Protein AF-A0A944ZNI8-F1 (afdb_monomer)

Mean predicted aligned error: 11.54 Å

Foldseek 3Di:
DDDDDDDDPDDPPPPPDDPDDPPPQLVVLLVQLLVQLVVDDLVVQLVVPPVSLLVSLLVSLVVCVVVVNHDDDSNSSSVSNSVVNCVVRND

Solvent-accessible surface area (backbone atoms only — not comparable to full-atom values): 5406 Å² total; per-residue (Å²): 142,87,88,81,78,87,75,84,93,77,75,82,80,78,78,77,85,67,94,64,96,59,76,65,56,52,52,54,41,16,51,52,26,30,51,51,39,58,76,46,64,52,67,62,31,46,74,54,34,74,64,37,30,46,50,42,19,48,52,27,38,52,52,36,44,74,69,65,75,41,83,78,63,59,66,60,34,22,53,52,16,28,53,50,38,41,62,75,72,59,102

Nearest PDB structures (foldseek):
  3cdi-assembly1_A  TM=5.253E-01  e=5.595E+00  Escherichia coli
  2p9n-assembly1_G  TM=2.866E-01  e=7.800E+00  Bos taurus

Structure (mmCIF, N/CA/C/O backbone):
data_AF-A0A944ZNI8-F1
#
_entry.id   AF-A0A944ZNI8-F1
#
loop_
_atom_site.group_PDB
_atom_site.id
_atom_site.type_symbol
_atom_site.label_atom_id
_atom_site.label_alt_id
_atom_site.label_com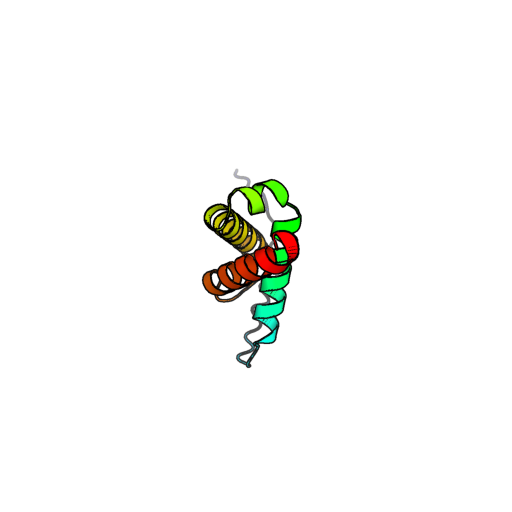p_id
_atom_site.label_asym_id
_atom_site.label_entity_id
_atom_site.label_seq_id
_atom_site.pdbx_PDB_ins_code
_atom_site.Cartn_x
_atom_site.Cartn_y
_atom_site.Cartn_z
_atom_site.occupancy
_atom_site.B_iso_or_equiv
_atom_site.auth_seq_id
_atom_site.auth_comp_id
_atom_site.auth_asym_id
_atom_site.auth_atom_id
_atom_site.pdbx_PDB_model_num
ATOM 1 N N . MET A 1 1 ? -27.843 15.587 38.304 1.00 43.69 1 MET A N 1
ATOM 2 C CA . MET A 1 1 ? -26.780 16.141 37.440 1.00 43.69 1 MET A CA 1
ATOM 3 C C . MET A 1 1 ? -25.800 15.025 37.102 1.00 43.69 1 MET A C 1
ATOM 5 O O . MET A 1 1 ? -25.074 14.621 37.991 1.00 43.69 1 MET A O 1
ATOM 9 N N . LEU A 1 2 ? -25.830 14.466 35.892 1.00 40.47 2 LEU A N 1
ATOM 10 C CA . LEU A 1 2 ? -24.726 14.507 34.925 1.00 40.47 2 LEU A CA 1
ATOM 11 C C . LEU A 1 2 ? -25.143 13.754 33.657 1.00 40.47 2 LEU A C 1
ATOM 13 O O . LEU A 1 2 ? -25.902 12.794 33.684 1.00 40.47 2 LEU A O 1
ATOM 17 N N . ASN A 1 3 ? -24.666 14.292 32.553 1.00 42.38 3 ASN A N 1
ATOM 18 C CA . ASN A 1 3 ? -25.042 14.039 31.181 1.00 42.38 3 ASN A CA 1
ATOM 19 C C . ASN A 1 3 ? -23.949 13.158 30.554 1.00 42.38 3 ASN A C 1
ATOM 21 O O . ASN A 1 3 ? -22.778 13.519 30.638 1.00 42.38 3 ASN A O 1
ATOM 25 N N . ALA A 1 4 ? -24.310 12.046 29.921 1.00 47.34 4 ALA A N 1
ATOM 26 C CA . ALA A 1 4 ? -23.443 11.304 29.001 1.00 47.34 4 ALA A CA 1
ATOM 27 C C . ALA A 1 4 ? -24.370 10.630 27.974 1.00 47.34 4 ALA A C 1
ATOM 29 O O . ALA A 1 4 ? -24.963 9.596 28.243 1.00 47.34 4 ALA A O 1
ATOM 30 N N . LYS A 1 5 ? -24.813 11.327 26.923 1.00 40.62 5 LYS A N 1
ATOM 31 C CA . LYS A 1 5 ? -24.068 11.701 25.710 1.00 40.62 5 LYS A CA 1
ATOM 32 C C . LYS A 1 5 ? -23.492 10.471 25.002 1.00 40.62 5 LYS A C 1
ATOM 34 O O . LYS A 1 5 ? -22.407 10.057 25.367 1.00 40.62 5 LYS A O 1
ATOM 39 N N . LYS A 1 6 ? -24.176 10.063 23.916 1.00 39.47 6 LYS A N 1
ATOM 40 C CA . LYS A 1 6 ? -23.659 9.324 22.739 1.00 39.47 6 LYS A CA 1
ATOM 41 C C . LYS A 1 6 ? -23.051 7.942 23.066 1.00 39.47 6 LYS A C 1
ATOM 43 O O . LYS A 1 6 ? -22.260 7.784 23.967 1.00 39.47 6 LYS A O 1
ATOM 48 N N . MET A 1 7 ? -23.325 6.878 22.337 1.00 40.47 7 MET A N 1
ATOM 49 C CA . MET A 1 7 ? -23.348 6.794 20.890 1.00 40.47 7 MET A CA 1
ATOM 50 C C . MET A 1 7 ? -23.881 5.408 20.532 1.00 40.47 7 MET A C 1
ATOM 52 O O . MET A 1 7 ? -23.705 4.449 21.278 1.00 40.47 7 MET A O 1
ATOM 56 N N . MET A 1 8 ? -24.549 5.346 19.392 1.00 42.00 8 MET A N 1
ATOM 57 C CA . MET A 1 8 ? -25.146 4.169 18.785 1.00 42.00 8 MET A CA 1
ATOM 58 C C . MET A 1 8 ? -24.194 2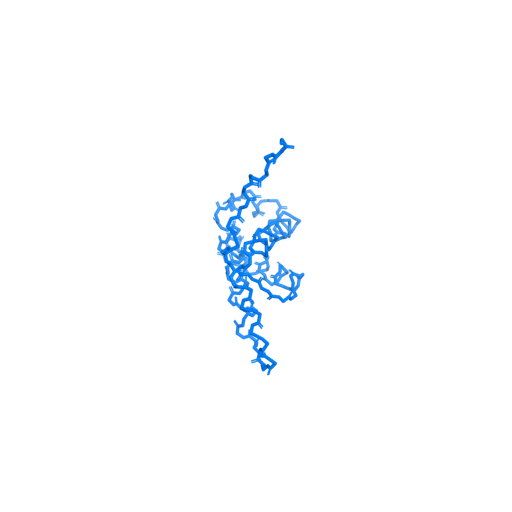.965 18.796 1.00 42.00 8 MET A C 1
ATOM 60 O O . MET A 1 8 ? -23.134 2.992 18.178 1.00 42.00 8 MET A O 1
ATOM 64 N N . ILE A 1 9 ? -24.617 1.892 19.461 1.00 50.16 9 ILE A N 1
ATOM 65 C CA . ILE A 1 9 ? -24.132 0.539 19.202 1.00 50.16 9 ILE A CA 1
ATOM 66 C C . ILE A 1 9 ? -24.812 0.126 17.893 1.00 50.16 9 ILE A C 1
ATOM 68 O O . ILE A 1 9 ? -25.929 -0.384 17.876 1.00 50.16 9 ILE A O 1
ATOM 72 N N . THR A 1 10 ? -24.202 0.466 16.764 1.00 47.75 10 THR A N 1
ATOM 73 C CA . THR A 1 10 ? -24.623 -0.026 15.451 1.00 47.75 10 THR A CA 1
ATOM 74 C C . THR A 1 10 ? -23.376 -0.442 14.705 1.00 47.75 10 THR A C 1
ATOM 76 O O . THR A 1 10 ? -22.537 0.377 14.353 1.00 47.75 10 THR A O 1
ATOM 79 N N . GLY A 1 11 ? -23.255 -1.750 14.545 1.00 44.16 11 GLY A N 1
ATOM 80 C CA . GLY A 1 11 ? -22.085 -2.414 14.005 1.00 44.16 11 GLY A CA 1
ATOM 81 C C . GLY A 1 11 ? -21.984 -3.770 14.667 1.00 44.16 11 GLY A C 1
ATOM 82 O O . GLY A 1 11 ? -21.091 -4.003 15.474 1.00 44.16 11 GLY A O 1
ATOM 83 N N . ALA A 1 12 ? -22.986 -4.615 14.411 1.00 46.78 12 ALA A N 1
ATOM 84 C CA . ALA A 1 12 ? -22.952 -6.009 14.796 1.00 46.78 12 ALA A CA 1
ATOM 85 C C . ALA A 1 12 ? -21.633 -6.593 14.288 1.00 46.78 12 ALA A C 1
ATOM 87 O O . ALA A 1 12 ? -21.385 -6.674 13.086 1.00 46.78 12 ALA A O 1
ATOM 88 N N . LEU A 1 13 ? -20.791 -6.930 15.256 1.00 48.25 13 LEU A N 1
ATOM 89 C CA . LEU A 1 13 ? -19.547 -7.652 15.127 1.00 48.25 13 LEU A CA 1
ATOM 90 C C . LEU A 1 13 ? -19.893 -9.058 14.613 1.00 48.25 13 LEU A C 1
ATOM 92 O O . LEU A 1 13 ? -19.984 -10.016 15.375 1.00 48.25 13 LEU A O 1
ATOM 96 N N . GLY A 1 14 ? -20.179 -9.167 13.317 1.00 42.88 14 GLY A N 1
ATOM 97 C CA . GLY A 1 14 ? -20.375 -10.427 12.612 1.00 42.88 14 GLY A CA 1
ATOM 98 C C . GLY A 1 14 ? -19.031 -11.104 12.394 1.00 42.88 14 GLY A C 1
ATOM 99 O O . GLY A 1 14 ? -18.591 -11.255 11.262 1.00 42.88 14 GLY A O 1
ATOM 100 N N . CYS A 1 15 ? -18.359 -11.471 13.485 1.00 47.19 15 CYS A N 1
ATOM 101 C CA . CYS A 1 15 ? -17.197 -12.345 13.461 1.00 47.19 15 CYS A CA 1
ATOM 102 C C . CYS A 1 15 ? -17.700 -13.760 13.141 1.00 47.19 15 CYS A C 1
ATOM 104 O O . CYS A 1 15 ? -17.890 -14.591 14.030 1.00 47.19 15 CYS A O 1
ATOM 106 N N . LEU A 1 16 ? -18.025 -14.004 11.868 1.00 43.41 16 LEU A N 1
ATOM 107 C CA . LEU A 1 16 ? -18.372 -15.333 11.394 1.00 43.41 16 LEU A CA 1
ATOM 108 C C . LEU A 1 16 ? -17.067 -16.098 11.174 1.00 43.41 16 LEU A C 1
ATOM 110 O O . LEU A 1 16 ? -16.398 -15.988 10.150 1.00 43.41 16 LEU A O 1
ATOM 114 N N . LEU A 1 17 ? -16.699 -16.843 12.210 1.00 55.28 17 LEU A N 1
ATOM 115 C CA . LEU A 1 17 ? -15.716 -17.911 12.180 1.00 55.28 17 LEU A CA 1
ATOM 116 C C . LEU A 1 17 ? -16.119 -18.945 11.119 1.00 55.28 17 LEU A C 1
ATOM 118 O O . LEU A 1 17 ? -16.898 -19.854 11.397 1.00 55.28 17 LEU A O 1
ATOM 122 N N . THR A 1 18 ? -15.553 -18.849 9.922 1.00 46.16 18 THR A N 1
ATOM 123 C CA . THR A 1 18 ? -15.437 -19.995 9.016 1.00 46.16 18 THR A CA 1
ATOM 124 C C . THR A 1 18 ? -13.968 -20.353 8.879 1.00 46.16 18 THR A C 1
ATOM 126 O O . THR A 1 18 ? -13.241 -19.823 8.044 1.00 46.16 18 THR A O 1
ATOM 129 N N . LEU A 1 19 ? -13.543 -21.274 9.746 1.00 54.69 19 LEU A N 1
ATOM 130 C CA . LEU A 1 19 ? -12.401 -22.150 9.515 1.00 54.69 19 LEU A CA 1
ATOM 131 C C . LEU A 1 19 ? -12.682 -22.932 8.218 1.00 54.69 19 LEU A C 1
ATOM 133 O O . LEU A 1 19 ? -13.456 -23.885 8.212 1.00 54.69 19 LEU A O 1
ATOM 137 N N . GLY A 1 20 ? -12.099 -22.494 7.110 1.00 35.31 20 GLY A N 1
ATOM 138 C CA . GLY A 1 20 ? -12.218 -23.148 5.812 1.00 35.31 20 GLY A CA 1
ATOM 139 C C . GLY A 1 20 ? -11.315 -22.446 4.809 1.00 35.31 20 GLY A C 1
ATOM 140 O O . GLY A 1 20 ? -11.387 -21.234 4.666 1.00 35.31 20 GLY A O 1
ATOM 141 N N . ALA A 1 21 ? -10.416 -23.208 4.192 1.00 49.25 21 ALA A N 1
ATOM 142 C CA . ALA A 1 21 ? -9.401 -22.781 3.233 1.00 49.25 21 ALA A CA 1
ATOM 143 C C . ALA A 1 21 ? -9.825 -21.626 2.306 1.00 49.25 21 ALA A C 1
ATOM 145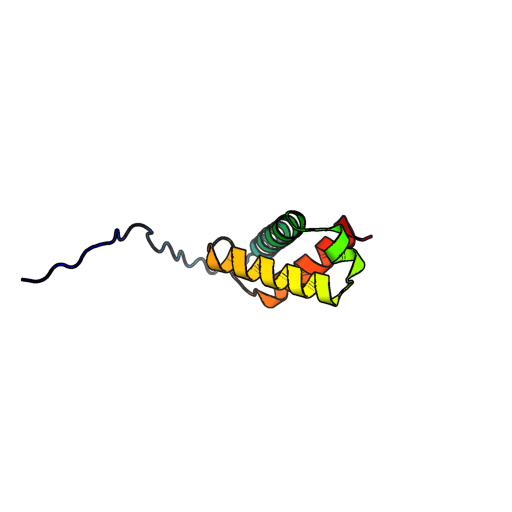 O O . ALA A 1 21 ? -10.791 -21.759 1.561 1.00 49.25 21 ALA A O 1
ATOM 146 N N . VAL A 1 22 ? -9.060 -20.531 2.289 1.00 45.44 22 VAL A N 1
ATOM 147 C CA . VAL A 1 22 ? -9.320 -19.389 1.399 1.00 45.44 22 VAL A CA 1
ATOM 148 C C . VAL A 1 22 ? -8.013 -18.763 0.912 1.00 45.44 22 VAL A C 1
ATOM 150 O O . VAL A 1 22 ? -7.582 -17.740 1.434 1.00 45.44 22 VAL A O 1
ATOM 153 N N . PRO A 1 23 ? -7.377 -19.342 -0.122 1.00 48.31 23 PRO A N 1
ATOM 154 C CA . PRO A 1 23 ? -6.432 -18.583 -0.937 1.00 48.31 23 PRO A CA 1
ATOM 155 C C . PRO A 1 23 ? -7.114 -17.395 -1.652 1.00 48.31 23 PRO A C 1
ATOM 157 O O . PRO A 1 23 ? -6.459 -16.398 -1.907 1.00 48.31 23 PRO A O 1
ATOM 160 N N . ALA A 1 24 ? -8.437 -17.425 -1.866 1.00 48.88 24 ALA A N 1
ATOM 161 C CA . ALA A 1 24 ? -9.169 -16.363 -2.570 1.00 48.88 24 ALA A CA 1
ATOM 162 C C . ALA A 1 24 ? -9.267 -15.021 -1.811 1.00 48.88 24 ALA A C 1
ATOM 164 O O . ALA A 1 24 ? -9.312 -13.970 -2.435 1.00 48.88 24 ALA A O 1
ATOM 165 N N . LEU A 1 25 ? -9.283 -15.033 -0.472 1.00 52.22 25 LEU A N 1
ATOM 166 C CA . LEU A 1 25 ? -9.385 -13.801 0.331 1.00 52.22 25 LEU A CA 1
ATOM 167 C C . LEU A 1 25 ? -8.077 -12.997 0.354 1.00 52.22 25 LEU A C 1
ATOM 169 O O . LEU A 1 25 ? -8.105 -11.785 0.559 1.00 52.22 25 LEU A O 1
ATOM 173 N N . ALA A 1 26 ? -6.936 -13.666 0.170 1.00 57.78 26 ALA A N 1
ATOM 174 C CA . ALA A 1 26 ? -5.640 -13.000 0.114 1.00 57.78 26 ALA A CA 1
ATOM 175 C C . ALA A 1 26 ? -5.456 -12.260 -1.216 1.00 57.78 26 ALA A C 1
ATOM 177 O O . ALA A 1 26 ? -4.934 -11.146 -1.202 1.00 57.78 26 ALA A O 1
ATOM 178 N N . ASP A 1 27 ? -5.917 -12.842 -2.327 1.00 68.94 27 ASP A N 1
ATOM 179 C CA . ASP A 1 27 ? -5.937 -12.185 -3.638 1.00 68.94 27 ASP A CA 1
ATOM 180 C C . ASP A 1 27 ? -6.846 -10.946 -3.624 1.00 68.94 27 ASP A C 1
ATOM 182 O O . ASP A 1 27 ? -6.379 -9.857 -3.943 1.00 68.94 27 ASP A O 1
ATOM 186 N N . ASP A 1 28 ? -8.076 -11.057 -3.110 1.00 80.44 28 ASP A N 1
ATOM 187 C CA . ASP A 1 28 ? -9.019 -9.925 -3.021 1.00 80.44 28 ASP A CA 1
ATOM 188 C C . ASP A 1 28 ? -8.461 -8.766 -2.164 1.00 80.44 28 ASP A C 1
ATOM 190 O O . ASP A 1 28 ? -8.458 -7.600 -2.565 1.00 80.44 28 ASP A O 1
ATOM 194 N N . ALA A 1 29 ? -7.887 -9.084 -0.996 1.00 85.88 29 ALA A N 1
ATOM 195 C CA . ALA A 1 29 ? -7.247 -8.088 -0.139 1.00 85.88 29 ALA A CA 1
ATOM 196 C C . ALA A 1 29 ? -6.011 -7.449 -0.793 1.00 85.88 29 ALA A C 1
ATOM 198 O O . ALA A 1 29 ? -5.731 -6.270 -0.573 1.00 85.88 29 ALA A O 1
ATOM 199 N N . THR A 1 30 ? -5.264 -8.223 -1.582 1.00 88.06 30 THR A N 1
ATOM 200 C CA . THR A 1 30 ? -4.089 -7.748 -2.318 1.00 88.06 30 THR A CA 1
ATOM 201 C C . THR A 1 30 ? -4.505 -6.778 -3.418 1.00 88.06 30 THR A C 1
ATOM 203 O O . THR A 1 30 ? -3.948 -5.682 -3.485 1.00 88.06 30 THR A O 1
ATOM 206 N N . ASP A 1 31 ? -5.517 -7.122 -4.216 1.00 89.25 31 ASP A N 1
ATOM 207 C CA . ASP A 1 31 ? -6.062 -6.252 -5.260 1.00 89.25 31 ASP A CA 1
ATOM 208 C C . ASP A 1 31 ? -6.608 -4.947 -4.683 1.00 89.25 31 ASP A C 1
ATOM 210 O O . ASP A 1 31 ? -6.285 -3.867 -5.177 1.00 89.25 31 ASP A O 1
ATOM 214 N N . MET A 1 32 ? -7.342 -5.005 -3.569 1.00 89.50 32 MET A N 1
ATOM 215 C CA . MET A 1 32 ? -7.811 -3.795 -2.893 1.00 89.50 32 MET A CA 1
ATOM 216 C C . MET A 1 32 ? -6.663 -2.892 -2.428 1.00 89.50 32 MET A C 1
ATOM 218 O O . MET A 1 32 ? -6.768 -1.668 -2.498 1.00 89.50 32 MET A O 1
ATOM 222 N N . VAL A 1 33 ? -5.560 -3.464 -1.937 1.00 92.38 33 VAL A N 1
ATOM 223 C CA . VAL A 1 33 ? -4.378 -2.685 -1.539 1.00 92.38 33 VAL A CA 1
ATOM 224 C C . VAL A 1 33 ? -3.713 -2.054 -2.762 1.00 92.38 33 VAL A C 1
ATOM 226 O O . VAL A 1 33 ? -3.324 -0.890 -2.693 1.00 92.38 33 VAL A O 1
ATOM 229 N N . VAL A 1 34 ? -3.609 -2.776 -3.882 1.00 91.94 34 VAL A N 1
ATOM 230 C CA . VAL A 1 34 ? -3.080 -2.247 -5.154 1.00 91.94 34 VAL A CA 1
ATOM 231 C C . VAL A 1 34 ? -3.949 -1.106 -5.681 1.00 91.94 34 VAL A C 1
ATOM 233 O O . VAL A 1 34 ? -3.418 -0.072 -6.100 1.00 91.94 34 VAL A O 1
ATOM 236 N N . ASP A 1 35 ? -5.270 -1.261 -5.633 1.00 92.62 35 ASP A N 1
ATOM 237 C CA . ASP A 1 35 ? -6.223 -0.221 -6.018 1.00 92.62 35 ASP A CA 1
ATOM 238 C C . ASP A 1 35 ? -6.068 1.004 -5.111 1.00 92.62 35 ASP A C 1
ATOM 240 O O . ASP A 1 35 ? -5.849 2.119 -5.587 1.00 92.62 35 ASP A O 1
ATOM 244 N N . LYS A 1 36 ? -5.980 0.782 -3.793 1.00 91.69 36 LYS A N 1
ATOM 245 C CA . LYS A 1 36 ? -5.775 1.856 -2.818 1.00 91.69 36 LYS A CA 1
ATOM 246 C C . LYS A 1 36 ? -4.447 2.590 -2.998 1.00 91.69 36 LYS A C 1
ATOM 248 O O . LYS A 1 36 ? -4.381 3.802 -2.806 1.00 91.69 36 LYS A O 1
ATOM 253 N N . MET A 1 37 ? -3.382 1.883 -3.376 1.00 90.81 37 MET A N 1
ATOM 254 C CA . MET A 1 37 ? -2.107 2.500 -3.759 1.00 90.81 37 MET A CA 1
ATOM 255 C C . MET A 1 37 ? -2.229 3.305 -5.058 1.00 90.81 37 MET A C 1
ATOM 257 O O . MET A 1 37 ? -1.552 4.321 -5.209 1.00 90.81 37 MET A O 1
ATOM 261 N N . SER A 1 38 ? -3.089 2.869 -5.981 1.00 91.00 38 SER A N 1
ATOM 262 C CA . SER A 1 38 ? -3.338 3.527 -7.268 1.00 91.00 38 SER A CA 1
ATOM 263 C C . SER A 1 38 ? -4.164 4.809 -7.148 1.00 91.00 38 SER A C 1
ATOM 265 O O . SER A 1 38 ? -4.084 5.650 -8.038 1.00 91.00 38 SER A O 1
ATOM 267 N N . GLU A 1 39 ? -4.907 4.992 -6.052 1.00 89.44 39 GLU A N 1
ATOM 268 C CA . GLU A 1 39 ? -5.524 6.281 -5.701 1.00 89.44 39 GLU A CA 1
ATOM 269 C C . GLU A 1 39 ? -4.479 7.360 -5.347 1.00 89.44 39 GLU A C 1
ATOM 271 O O . GLU A 1 39 ? -4.777 8.555 -5.381 1.00 89.44 39 GLU A O 1
ATOM 276 N N . GLY A 1 40 ? -3.265 6.947 -4.965 1.00 86.50 40 GLY A N 1
ATOM 277 C CA . GLY A 1 40 ? -2.153 7.837 -4.643 1.00 86.50 40 GLY A CA 1
ATOM 278 C C . GLY A 1 40 ? -1.377 8.320 -5.872 1.00 86.50 40 GLY A C 1
ATOM 279 O O . GLY A 1 40 ? -1.724 8.057 -7.021 1.00 86.50 40 GLY A O 1
ATOM 280 N N . ASP A 1 41 ? -0.267 9.021 -5.629 1.00 90.94 41 ASP A N 1
A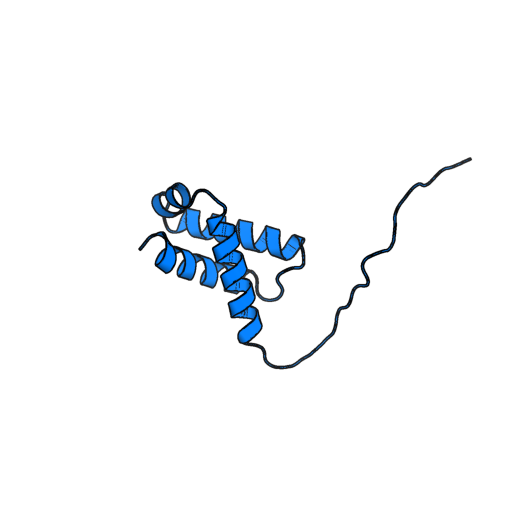TOM 281 C CA . ASP A 1 41 ? 0.620 9.477 -6.702 1.00 90.94 41 ASP A CA 1
ATOM 282 C C . ASP A 1 41 ? 1.491 8.318 -7.215 1.00 90.94 41 ASP A C 1
ATOM 284 O O . ASP A 1 41 ? 2.602 8.074 -6.738 1.00 90.94 41 ASP A O 1
ATOM 288 N N . VAL A 1 42 ? 0.953 7.570 -8.182 1.00 90.31 42 VAL A N 1
ATOM 289 C CA . VAL A 1 42 ? 1.601 6.395 -8.785 1.00 90.31 42 VAL A CA 1
ATOM 290 C C . VAL A 1 42 ? 2.993 6.730 -9.322 1.00 90.31 42 VAL A C 1
ATOM 292 O O . VAL A 1 42 ? 3.932 5.968 -9.099 1.00 90.31 42 VAL A O 1
ATOM 295 N N . SER A 1 43 ? 3.157 7.888 -9.968 1.00 91.62 43 SER A N 1
ATOM 296 C CA . SER A 1 43 ? 4.453 8.333 -10.489 1.00 91.62 43 SER A CA 1
ATOM 297 C C . SER A 1 43 ? 5.467 8.532 -9.368 1.00 91.62 43 SER A C 1
ATOM 299 O O . SER A 1 43 ? 6.582 8.016 -9.462 1.00 91.62 43 SER A O 1
ATOM 301 N N . ALA A 1 44 ? 5.092 9.221 -8.287 1.00 91.69 44 ALA A N 1
ATOM 302 C CA . ALA A 1 44 ? 5.972 9.407 -7.135 1.00 91.69 44 ALA A CA 1
ATOM 303 C C . ALA A 1 44 ? 6.310 8.074 -6.444 1.00 91.69 44 ALA A C 1
ATOM 305 O O . ALA A 1 44 ? 7.453 7.855 -6.031 1.00 91.69 44 ALA A O 1
ATOM 306 N N . ILE A 1 45 ? 5.339 7.159 -6.356 1.00 90.06 45 ILE A N 1
ATOM 307 C CA . ILE A 1 45 ? 5.532 5.823 -5.782 1.00 90.06 45 ILE A CA 1
ATOM 308 C C . ILE A 1 45 ? 6.540 5.019 -6.613 1.00 90.06 45 ILE A C 1
ATOM 310 O O . ILE A 1 45 ? 7.486 4.465 -6.051 1.00 90.06 45 ILE A O 1
ATOM 314 N N . CYS A 1 46 ? 6.383 4.994 -7.938 1.00 90.75 46 CYS A N 1
ATOM 315 C CA . CYS A 1 46 ? 7.281 4.274 -8.838 1.00 90.75 46 CYS A CA 1
ATOM 316 C C . CYS A 1 46 ? 8.688 4.888 -8.875 1.00 90.75 46 CYS A C 1
ATOM 318 O O . CYS A 1 46 ? 9.675 4.157 -8.792 1.00 90.75 46 CYS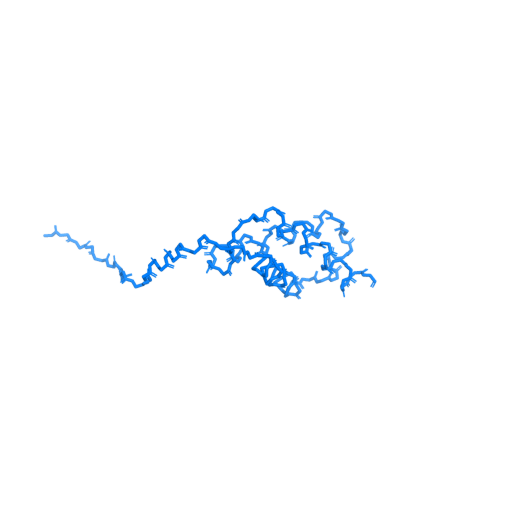 A O 1
ATOM 320 N N . GLN A 1 47 ? 8.802 6.220 -8.937 1.00 92.25 47 GLN A N 1
ATOM 321 C CA . GLN A 1 47 ? 10.095 6.920 -8.952 1.00 92.25 47 GLN A CA 1
ATOM 322 C C . GLN A 1 47 ? 10.868 6.761 -7.638 1.00 92.25 47 GLN A C 1
ATOM 324 O O . GLN A 1 47 ? 12.094 6.670 -7.646 1.00 92.25 47 GLN A O 1
ATOM 329 N N . GLY A 1 48 ? 10.164 6.680 -6.507 1.00 87.25 48 GLY A N 1
ATOM 330 C CA . GLY A 1 48 ? 10.767 6.394 -5.205 1.00 87.25 48 GLY A CA 1
ATOM 331 C C . GLY A 1 48 ? 11.238 4.940 -5.032 1.00 87.25 48 GLY A C 1
ATOM 332 O O . GLY A 1 48 ? 11.919 4.612 -4.056 1.00 87.25 48 GLY A O 1
ATOM 333 N N . GLY A 1 49 ? 10.902 4.061 -5.980 1.00 88.56 49 GLY A N 1
ATOM 334 C CA . GLY A 1 49 ? 11.347 2.676 -6.021 1.00 88.56 49 GLY A CA 1
ATOM 335 C C . GLY A 1 49 ? 10.788 1.812 -4.889 1.00 88.56 49 GLY A C 1
ATOM 336 O O . GLY A 1 49 ? 9.760 2.096 -4.272 1.00 88.56 49 GLY A O 1
ATOM 337 N N . ARG A 1 50 ? 11.488 0.707 -4.599 1.00 87.00 50 ARG A N 1
ATOM 338 C CA . ARG A 1 50 ? 11.000 -0.365 -3.707 1.00 87.00 50 ARG A CA 1
ATOM 339 C C . ARG A 1 50 ? 10.606 0.108 -2.306 1.00 87.00 50 ARG A C 1
ATOM 341 O O . ARG A 1 50 ? 9.654 -0.423 -1.736 1.00 87.00 50 ARG A O 1
ATOM 348 N N . SER A 1 51 ? 11.336 1.078 -1.754 1.00 90.50 51 SER A N 1
ATOM 349 C CA . SER A 1 51 ? 11.073 1.615 -0.413 1.00 90.50 51 SER A CA 1
ATOM 350 C C . SER A 1 51 ? 9.733 2.354 -0.365 1.00 90.50 51 SER A C 1
ATOM 352 O O . SER A 1 51 ? 8.903 2.077 0.502 1.00 90.50 51 SER A O 1
ATOM 354 N N . THR A 1 52 ? 9.474 3.217 -1.350 1.00 93.81 52 THR A N 1
ATOM 355 C CA . THR A 1 52 ? 8.227 3.986 -1.442 1.00 93.81 52 THR A CA 1
ATOM 356 C C . THR A 1 52 ? 7.036 3.093 -1.764 1.00 93.81 52 THR A C 1
ATOM 358 O O . THR A 1 52 ? 5.986 3.243 -1.149 1.00 93.81 52 THR A O 1
ATOM 361 N N . ILE A 1 53 ? 7.216 2.095 -2.633 1.00 92.00 53 ILE A N 1
ATOM 362 C CA . ILE A 1 53 ? 6.195 1.077 -2.923 1.00 92.00 53 ILE A CA 1
ATOM 363 C C . ILE A 1 53 ? 5.820 0.304 -1.654 1.00 92.00 53 ILE A C 1
ATOM 365 O O . ILE A 1 53 ? 4.640 0.141 -1.358 1.00 92.00 53 ILE A O 1
ATOM 369 N N . SER A 1 54 ? 6.806 -0.124 -0.859 1.00 91.75 54 SER A N 1
ATOM 370 C CA . SER A 1 54 ? 6.538 -0.829 0.404 1.00 91.75 54 SER A CA 1
ATOM 371 C C . SER A 1 54 ? 5.866 0.065 1.445 1.00 9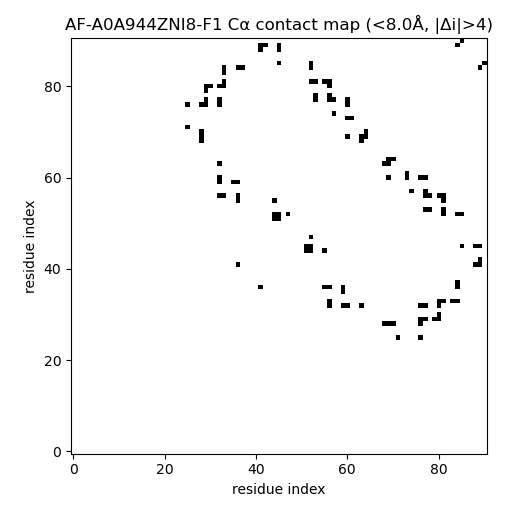1.75 54 SER A C 1
ATOM 373 O O . SER A 1 54 ? 5.000 -0.404 2.182 1.00 91.75 54 SER A O 1
ATOM 375 N N . ALA A 1 55 ? 6.239 1.346 1.516 1.00 93.25 55 ALA A N 1
ATOM 376 C CA . ALA A 1 55 ? 5.598 2.310 2.405 1.00 93.25 55 ALA A CA 1
ATOM 377 C C . ALA A 1 55 ? 4.136 2.565 2.002 1.00 93.25 55 ALA A C 1
ATOM 379 O O . ALA A 1 55 ? 3.252 2.527 2.858 1.00 93.25 55 ALA A O 1
ATOM 380 N N . ALA A 1 56 ? 3.878 2.750 0.705 1.00 93.25 56 ALA A N 1
ATOM 381 C CA . ALA A 1 56 ? 2.538 2.924 0.156 1.00 93.25 56 ALA A CA 1
ATOM 382 C C . ALA A 1 56 ? 1.668 1.679 0.385 1.00 93.25 56 ALA A C 1
ATOM 384 O O . ALA A 1 56 ? 0.546 1.808 0.871 1.00 93.25 56 ALA A O 1
ATOM 385 N N . ALA A 1 57 ? 2.206 0.476 0.159 1.00 92.69 57 ALA A N 1
ATOM 386 C CA . ALA A 1 57 ? 1.501 -0.773 0.442 1.00 92.69 57 ALA A CA 1
ATOM 387 C C . ALA A 1 57 ? 1.162 -0.917 1.933 1.00 92.69 57 ALA A C 1
ATOM 389 O O . ALA A 1 57 ? 0.027 -1.230 2.281 1.00 92.69 57 ALA A O 1
ATOM 390 N N . LYS A 1 58 ? 2.103 -0.613 2.839 1.00 92.81 58 LYS A N 1
ATOM 391 C CA . LYS A 1 58 ? 1.837 -0.611 4.290 1.00 92.81 58 LYS A CA 1
ATOM 392 C C . LYS A 1 58 ? 0.746 0.381 4.685 1.00 92.81 58 LYS A C 1
ATOM 394 O O . LYS A 1 58 ? -0.101 0.051 5.516 1.00 92.81 58 LYS A O 1
ATOM 399 N N . ALA A 1 59 ? 0.772 1.586 4.121 1.00 93.50 59 ALA A N 1
ATOM 400 C CA . ALA A 1 59 ? -0.227 2.612 4.397 1.00 93.50 59 ALA A CA 1
ATOM 401 C C . ALA A 1 59 ? -1.619 2.180 3.909 1.00 93.50 59 ALA A C 1
ATOM 403 O O . ALA A 1 59 ? -2.584 2.268 4.666 1.00 93.50 59 ALA A O 1
ATOM 404 N N . ALA A 1 60 ? -1.705 1.637 2.693 1.00 93.75 60 ALA A N 1
ATOM 405 C CA . ALA A 1 60 ? -2.937 1.114 2.111 1.00 93.75 60 ALA A CA 1
ATOM 406 C C . ALA A 1 60 ? -3.506 -0.059 2.924 1.00 93.75 60 ALA A C 1
ATOM 408 O O . ALA A 1 60 ? -4.671 -0.023 3.315 1.00 93.75 60 ALA A O 1
ATOM 409 N N . VAL A 1 61 ? -2.672 -1.041 3.278 1.00 94.00 61 VAL A N 1
ATOM 410 C CA . VAL A 1 61 ? -3.053 -2.150 4.169 1.00 94.00 61 VAL A CA 1
ATOM 411 C C . VAL A 1 61 ? -3.581 -1.623 5.502 1.00 94.00 61 VAL A C 1
ATOM 413 O O . VAL A 1 61 ? -4.633 -2.052 5.960 1.00 94.00 61 VAL A O 1
ATOM 416 N N . THR A 1 62 ? -2.894 -0.659 6.117 1.00 92.19 62 THR A N 1
ATOM 417 C CA . THR A 1 62 ? -3.316 -0.089 7.407 1.00 92.19 62 THR A CA 1
ATOM 418 C C . THR A 1 62 ? -4.669 0.615 7.294 1.00 92.19 62 THR A C 1
ATOM 420 O O . THR A 1 62 ? -5.524 0.444 8.165 1.00 92.19 62 THR A O 1
ATOM 423 N N . ALA A 1 63 ? -4.891 1.378 6.222 1.00 92.44 63 ALA A N 1
ATOM 424 C CA . ALA A 1 63 ? -6.155 2.063 5.975 1.00 92.44 63 ALA A CA 1
ATOM 425 C C . ALA A 1 63 ? -7.310 1.066 5.794 1.00 92.44 63 ALA A C 1
ATOM 427 O O . ALA A 1 63 ? -8.341 1.193 6.454 1.00 92.44 63 ALA A O 1
ATOM 428 N N . LEU A 1 64 ? -7.111 0.039 4.966 1.00 89.44 64 LEU A N 1
ATOM 429 C CA . LEU A 1 64 ? -8.119 -0.985 4.688 1.00 89.44 64 LEU A CA 1
ATOM 430 C C . LEU A 1 64 ? -8.400 -1.873 5.908 1.00 89.44 64 LEU A C 1
ATOM 432 O O . LEU A 1 64 ? -9.554 -2.210 6.169 1.00 89.44 64 LEU A O 1
ATOM 436 N N . ALA A 1 65 ? -7.373 -2.210 6.691 1.00 89.38 65 ALA A N 1
ATOM 437 C CA . ALA A 1 65 ? -7.526 -2.958 7.937 1.00 89.38 65 ALA A CA 1
ATOM 438 C C . ALA A 1 65 ? -8.289 -2.140 8.990 1.00 89.38 65 ALA A C 1
ATOM 440 O O . ALA A 1 65 ? -9.172 -2.664 9.663 1.00 89.38 65 ALA A O 1
ATOM 441 N N . THR A 1 66 ? -8.010 -0.835 9.095 1.00 89.50 66 THR A N 1
ATOM 442 C CA . THR A 1 66 ? -8.739 0.076 9.999 1.00 89.50 66 THR A CA 1
ATOM 443 C C . THR A 1 66 ? -10.205 0.221 9.587 1.00 89.50 66 THR A C 1
ATOM 445 O O . THR A 1 66 ? -11.082 0.309 10.443 1.00 89.50 66 THR A O 1
ATOM 448 N N . ALA A 1 67 ? -10.482 0.205 8.282 1.00 87.44 67 ALA A N 1
ATOM 449 C CA . ALA A 1 67 ? -11.835 0.193 7.736 1.00 87.44 67 ALA A CA 1
ATOM 450 C C . ALA A 1 67 ? -12.528 -1.184 7.837 1.00 87.44 67 ALA A C 1
ATOM 452 O O . ALA A 1 67 ? -13.702 -1.297 7.492 1.00 87.44 67 ALA A O 1
ATOM 453 N N . GLY A 1 68 ? -11.824 -2.227 8.298 1.00 85.94 68 GLY A N 1
ATOM 454 C CA . GLY A 1 68 ? -12.343 -3.593 8.397 1.00 85.94 68 GLY A CA 1
ATOM 455 C C . GLY A 1 68 ? -12.598 -4.266 7.045 1.00 85.94 68 GLY A C 1
ATOM 456 O O . GLY A 1 68 ? -13.360 -5.225 6.985 1.00 85.94 68 GLY A O 1
ATOM 457 N N . GLN A 1 69 ? -12.000 -3.757 5.962 1.00 85.75 69 GLN A N 1
ATOM 458 C CA . GLN A 1 69 ? -12.234 -4.252 4.602 1.00 85.75 69 GLN A CA 1
ATOM 459 C C . GLN A 1 69 ? -11.304 -5.411 4.224 1.00 85.75 69 GLN A C 1
ATOM 461 O O . GLN A 1 69 ? -11.649 -6.208 3.361 1.00 85.75 69 GLN A O 1
ATOM 466 N N . ILE A 1 70 ? -10.144 -5.523 4.876 1.00 84.62 70 ILE A N 1
ATOM 467 C CA . ILE A 1 70 ? -9.232 -6.664 4.728 1.00 84.62 70 ILE A CA 1
ATOM 468 C C . ILE A 1 70 ? -8.998 -7.336 6.079 1.00 84.62 70 ILE A C 1
ATOM 470 O O . ILE A 1 70 ? -9.117 -6.717 7.137 1.00 84.62 70 ILE A O 1
ATOM 474 N N . SER A 1 71 ? -8.647 -8.615 6.053 1.00 83.88 71 SER A N 1
ATOM 475 C CA . SER A 1 71 ? -8.287 -9.404 7.232 1.00 83.88 71 SER A CA 1
ATOM 476 C C . SER A 1 71 ? -7.264 -10.469 6.852 1.00 83.88 71 SER A C 1
ATOM 478 O O . SER A 1 71 ? -7.223 -10.907 5.706 1.00 83.88 71 SER A O 1
ATOM 480 N N . GLY A 1 72 ? -6.441 -10.890 7.814 1.00 83.75 72 GLY A N 1
ATOM 481 C CA . GLY A 1 72 ? -5.400 -11.900 7.609 1.00 83.75 72 GLY A CA 1
ATOM 482 C C . GLY A 1 72 ? -3.992 -11.365 7.860 1.00 83.75 72 GLY A C 1
ATOM 483 O O . GLY A 1 72 ? -3.794 -10.481 8.695 1.00 83.75 72 GLY A O 1
ATOM 484 N N . ASP A 1 73 ? -3.006 -11.926 7.157 1.00 88.19 73 ASP A N 1
ATOM 485 C CA . ASP A 1 73 ? -1.605 -11.519 7.285 1.00 88.19 73 ASP A CA 1
ATOM 486 C C . ASP A 1 73 ? -1.334 -10.239 6.485 1.00 88.19 73 ASP A C 1
ATOM 488 O O . ASP A 1 73 ? -0.979 -10.253 5.306 1.00 88.19 73 ASP A O 1
ATOM 492 N N . TYR A 1 74 ? -1.494 -9.105 7.161 1.00 89.00 74 TYR A N 1
ATOM 493 C CA . TYR A 1 74 ? -1.254 -7.771 6.617 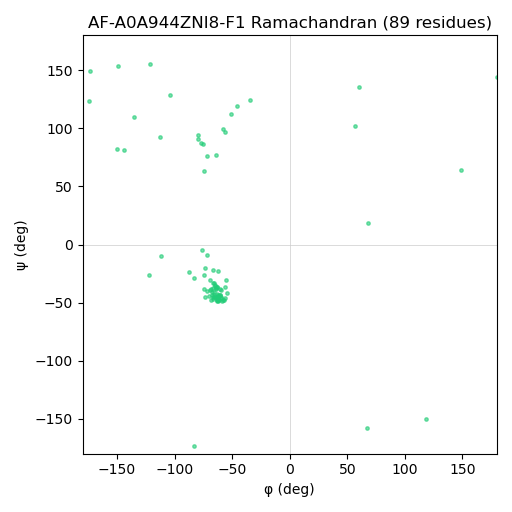1.00 89.00 74 TYR A CA 1
ATOM 494 C C . TYR A 1 74 ? 0.149 -7.584 6.034 1.00 89.00 74 TYR A C 1
ATOM 496 O O . TYR A 1 74 ? 0.329 -6.807 5.094 1.00 89.00 74 TYR A O 1
ATOM 504 N N . GLN A 1 75 ? 1.153 -8.279 6.573 1.00 88.75 75 GLN A N 1
ATOM 505 C CA . GLN A 1 75 ? 2.512 -8.182 6.062 1.00 88.75 75 GLN A CA 1
ATOM 506 C C . GLN A 1 75 ? 2.635 -8.915 4.725 1.00 88.75 75 GLN A C 1
ATOM 508 O O . GLN A 1 75 ? 3.195 -8.351 3.783 1.00 88.75 75 GLN A O 1
ATOM 513 N N . ALA A 1 76 ? 2.089 -10.128 4.626 1.00 89.50 76 ALA A N 1
ATOM 514 C CA . ALA A 1 76 ? 2.067 -10.887 3.378 1.00 89.50 76 ALA A CA 1
ATOM 515 C C . ALA A 1 76 ? 1.248 -10.169 2.292 1.00 89.50 76 ALA A C 1
ATOM 517 O O . ALA A 1 76 ? 1.740 -9.998 1.176 1.00 89.50 76 ALA A O 1
ATOM 518 N N . ILE A 1 77 ? 0.061 -9.658 2.643 1.00 88.56 77 ILE A N 1
ATOM 519 C CA . ILE A 1 77 ? -0.806 -8.885 1.738 1.00 88.56 77 ILE A CA 1
ATOM 520 C C . ILE A 1 77 ? -0.066 -7.645 1.223 1.00 88.56 77 ILE A C 1
ATOM 522 O O . ILE A 1 77 ? -0.013 -7.405 0.021 1.00 88.56 77 ILE A O 1
ATOM 526 N N . GLY A 1 78 ? 0.574 -6.872 2.107 1.00 89.94 78 GLY A N 1
ATOM 527 C CA . GLY A 1 78 ? 1.323 -5.682 1.699 1.00 89.94 78 GLY A CA 1
ATOM 528 C C . GLY A 1 78 ? 2.513 -5.991 0.783 1.00 89.94 78 GLY A C 1
ATOM 529 O O . GLY A 1 78 ? 2.787 -5.234 -0.147 1.00 89.94 78 GLY A O 1
ATOM 530 N N . GLN A 1 79 ? 3.217 -7.105 1.004 1.00 90.75 79 GLN A N 1
ATOM 531 C CA . GLN A 1 79 ? 4.325 -7.522 0.135 1.00 90.75 79 GLN A CA 1
ATOM 532 C C . GLN A 1 79 ? 3.846 -7.985 -1.245 1.00 90.75 79 GLN A C 1
ATOM 534 O O . GLN A 1 79 ? 4.443 -7.601 -2.259 1.00 90.75 79 GLN A O 1
ATOM 539 N N . ALA A 1 80 ? 2.777 -8.783 -1.284 1.00 91.25 80 ALA A N 1
ATOM 540 C CA . ALA A 1 80 ? 2.148 -9.221 -2.524 1.00 91.25 80 ALA A CA 1
ATOM 541 C C . ALA A 1 80 ? 1.634 -8.012 -3.319 1.00 91.25 80 ALA A C 1
ATOM 543 O O . ALA A 1 80 ? 1.990 -7.849 -4.485 1.00 91.25 80 ALA A O 1
ATOM 544 N N . ALA A 1 81 ? 0.920 -7.100 -2.655 1.00 91.12 81 ALA A N 1
ATOM 545 C CA . ALA A 1 81 ? 0.334 -5.919 -3.278 1.00 91.12 81 ALA A CA 1
ATOM 546 C C . ALA A 1 81 ? 1.399 -4.956 -3.797 1.00 91.12 81 ALA A C 1
ATOM 548 O O . ALA A 1 81 ? 1.314 -4.496 -4.928 1.00 91.12 81 ALA A O 1
ATOM 549 N N . GLY A 1 82 ? 2.460 -4.701 -3.026 1.00 90.50 82 GLY A N 1
ATOM 550 C CA . GLY A 1 82 ? 3.570 -3.875 -3.502 1.00 90.50 82 GLY A CA 1
ATOM 551 C C . GLY A 1 82 ? 4.240 -4.458 -4.753 1.00 90.50 82 GLY A C 1
ATOM 552 O O . GLY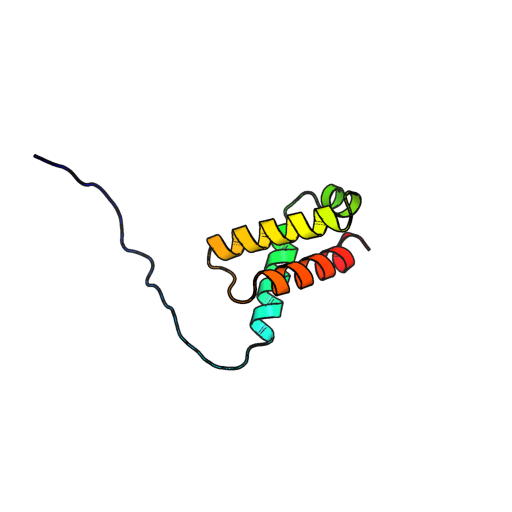 A 1 82 ? 4.581 -3.721 -5.678 1.00 90.50 82 GLY A O 1
ATOM 553 N N . SER A 1 83 ? 4.389 -5.783 -4.812 1.00 90.50 83 SER A N 1
ATOM 554 C CA . SER A 1 83 ? 4.983 -6.470 -5.967 1.00 90.50 83 SER A CA 1
ATOM 555 C C . SER A 1 83 ? 4.060 -6.462 -7.190 1.00 90.50 83 SER A C 1
ATOM 557 O O . SER A 1 83 ? 4.536 -6.263 -8.308 1.00 90.50 83 SER A O 1
ATOM 559 N N . ALA A 1 84 ? 2.755 -6.653 -6.984 1.00 90.44 84 ALA A N 1
ATOM 560 C CA . ALA A 1 84 ? 1.737 -6.581 -8.029 1.00 90.44 84 ALA A CA 1
ATOM 561 C C . ALA A 1 84 ? 1.591 -5.152 -8.573 1.00 90.44 84 ALA A C 1
ATOM 563 O O . ALA A 1 84 ? 1.626 -4.945 -9.783 1.00 90.44 84 ALA A O 1
ATOM 564 N N . PHE A 1 85 ? 1.541 -4.151 -7.689 1.00 91.50 85 PHE A N 1
ATOM 565 C CA . PHE A 1 85 ? 1.509 -2.737 -8.052 1.00 91.50 85 PHE A CA 1
ATOM 566 C C . PHE A 1 85 ? 2.716 -2.353 -8.907 1.00 91.50 85 PHE A C 1
ATOM 568 O O . PHE A 1 85 ? 2.553 -1.730 -9.952 1.00 91.50 85 PHE A O 1
ATOM 575 N N . TYR A 1 86 ? 3.926 -2.752 -8.501 1.00 90.75 86 TYR A N 1
ATOM 576 C CA . TYR A 1 86 ? 5.132 -2.467 -9.276 1.00 90.75 86 TYR A CA 1
ATOM 577 C C . TYR A 1 86 ? 5.044 -3.042 -10.693 1.00 90.75 86 TYR A C 1
ATOM 579 O O . TYR A 1 86 ? 5.281 -2.319 -11.655 1.00 90.75 86 TYR A O 1
ATOM 587 N N . GLN A 1 87 ? 4.646 -4.309 -10.825 1.00 89.56 87 GLN A N 1
ATOM 588 C CA . GLN A 1 87 ? 4.492 -4.955 -12.131 1.00 89.56 87 GLN A CA 1
ATOM 589 C C . GLN A 1 87 ? 3.398 -4.308 -12.989 1.00 89.56 87 GLN A C 1
ATOM 591 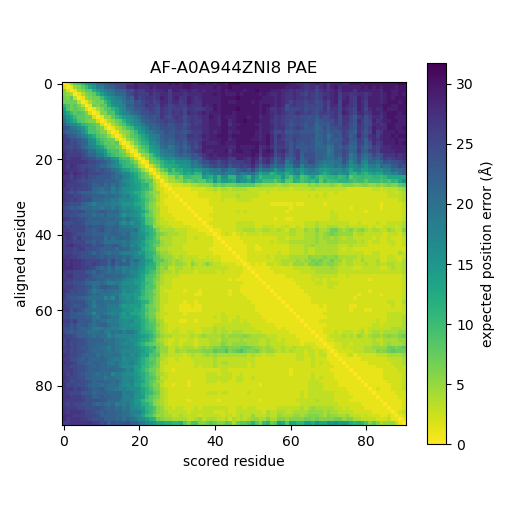O O . GLN A 1 87 ? 3.565 -4.196 -14.197 1.00 89.56 87 GLN A O 1
ATOM 596 N N . ALA A 1 88 ? 2.294 -3.873 -12.380 1.00 88.25 88 ALA A N 1
ATOM 597 C CA . ALA A 1 88 ? 1.152 -3.318 -13.100 1.00 88.25 88 ALA A CA 1
ATOM 598 C C . ALA A 1 88 ? 1.295 -1.827 -13.451 1.00 88.25 88 ALA A C 1
ATOM 600 O O . ALA A 1 88 ? 0.671 -1.366 -14.406 1.00 88.25 88 ALA A O 1
ATOM 601 N N . LYS A 1 89 ? 2.038 -1.053 -12.649 1.00 88.19 89 LYS A N 1
ATOM 602 C CA . LYS A 1 89 ? 2.061 0.420 -12.723 1.00 88.19 89 LYS A CA 1
ATOM 603 C C . LYS A 1 89 ? 3.439 1.027 -12.968 1.00 88.19 89 LYS A C 1
ATOM 605 O O . LYS A 1 89 ? 3.505 2.142 -13.475 1.00 88.19 89 LYS A O 1
ATOM 610 N N . CYS A 1 90 ? 4.511 0.341 -12.575 1.00 84.12 90 CYS A N 1
ATOM 611 C CA . CYS A 1 90 ? 5.880 0.859 -12.660 1.00 84.12 90 CYS A CA 1
ATOM 612 C C . CYS A 1 90 ? 6.755 0.131 -13.691 1.00 84.12 90 CYS A C 1
ATOM 614 O O . CYS A 1 90 ? 7.890 0.564 -13.907 1.00 84.12 90 CYS A O 1
ATOM 616 N N . GLY A 1 91 ? 6.269 -0.993 -14.229 1.00 73.62 91 GLY A N 1
ATOM 617 C CA . GLY A 1 91 ? 6.921 -1.794 -15.267 1.00 73.62 91 GLY A CA 1
ATOM 618 C C . GLY A 1 91 ? 6.802 -1.192 -16.657 1.00 73.62 91 GLY A C 1
ATOM 619 O O . GLY A 1 91 ? 5.809 -0.473 -16.910 1.00 73.62 91 GLY A O 1
#

Sequence (91 aa):
MLNAKKMMITGALGCLLTLGAVPALADDATDMVVDKMSEGDVSAICQGGRSTISAAAKAAVTALATAGQISGDYQAIGQAAGSAFYQAKCG

Secondary structure (DSSP, 8-state):
-------------------S--SHHHHHHHHHHHHHHHTS-HHHHHHTHHHHHHHHHHHHHHHHHHTT---S-HHHHHHHHHHHHIIIII-

Radius of gyration: 17.17 Å; Cα contacts (8 Å, |Δi|>4): 66; chains: 1; bounding box: 38×39×53 Å

pLDDT: mean 76.92, std 19.97, range [35.31, 94.0]